Protein AF-A0A918PUR1-F1 (afdb_monomer_lite)

Structure (mmCIF, N/CA/C/O backbone):
data_AF-A0A918PUR1-F1
#
_entry.id   AF-A0A918PUR1-F1
#
loop_
_atom_site.group_PDB
_atom_site.id
_atom_site.type_symbol
_atom_site.label_atom_id
_atom_site.label_alt_id
_atom_site.label_comp_id
_atom_site.label_asym_id
_atom_site.label_entity_id
_atom_site.label_seq_id
_atom_site.pdbx_PDB_ins_code
_atom_site.Cartn_x
_atom_site.Cartn_y
_atom_site.Cartn_z
_atom_site.occupancy
_atom_site.B_iso_or_equiv
_atom_site.auth_seq_id
_atom_site.auth_comp_id
_atom_site.auth_asym_id
_atom_site.auth_atom_id
_atom_site.pdbx_PDB_model_num
ATOM 1 N N . MET A 1 1 ? 13.455 10.798 -32.555 1.00 54.38 1 MET A N 1
ATOM 2 C CA . MET A 1 1 ? 12.281 10.328 -31.789 1.00 54.38 1 MET A CA 1
ATOM 3 C C . MET A 1 1 ? 12.753 10.058 -30.368 1.00 54.38 1 MET A C 1
ATOM 5 O O . MET A 1 1 ? 13.648 9.239 -30.203 1.00 54.38 1 MET A O 1
ATOM 9 N N . HIS A 1 2 ? 12.281 10.816 -29.375 1.00 59.22 2 HIS A N 1
ATOM 10 C CA . HIS A 1 2 ? 12.668 10.611 -27.976 1.00 59.22 2 HIS A CA 1
ATOM 11 C C . HIS A 1 2 ? 11.710 9.601 -27.349 1.00 59.22 2 HIS A C 1
ATOM 13 O O . HIS A 1 2 ? 10.504 9.808 -27.370 1.00 59.22 2 HIS A O 1
ATOM 19 N N . VAL A 1 3 ? 12.245 8.499 -26.826 1.00 70.38 3 VAL A N 1
ATOM 20 C CA . VAL A 1 3 ? 11.450 7.511 -26.087 1.00 70.38 3 VAL A CA 1
ATOM 21 C C . VAL A 1 3 ? 11.389 7.955 -24.624 1.00 70.38 3 VAL A C 1
ATOM 23 O O . VAL A 1 3 ? 12.443 8.147 -24.007 1.00 70.38 3 VAL A O 1
ATOM 26 N N . GLU A 1 4 ? 10.181 8.181 -24.111 1.00 77.75 4 GLU A N 1
ATOM 27 C CA . GLU A 1 4 ? 9.896 8.691 -22.753 1.00 77.75 4 GLU A CA 1
ATOM 28 C C . GLU A 1 4 ? 9.498 7.576 -21.769 1.00 77.75 4 GLU A C 1
ATOM 30 O O . GLU A 1 4 ? 9.486 7.778 -20.557 1.00 77.75 4 GLU A O 1
ATOM 35 N N . GLY A 1 5 ? 9.239 6.373 -22.280 1.00 86.88 5 GLY A N 1
ATOM 36 C CA . GLY A 1 5 ? 8.848 5.219 -21.483 1.00 86.88 5 GLY A CA 1
ATOM 37 C C . GLY A 1 5 ? 8.585 3.984 -22.338 1.00 86.88 5 GLY A C 1
ATOM 38 O O . GLY A 1 5 ? 8.870 3.974 -23.541 1.00 86.88 5 GLY A O 1
ATOM 39 N N . ARG A 1 6 ? 8.038 2.940 -21.714 1.00 89.19 6 ARG A N 1
ATOM 40 C CA . ARG A 1 6 ? 7.558 1.724 -22.386 1.00 89.19 6 ARG A CA 1
ATOM 41 C C . ARG A 1 6 ? 6.364 1.119 -21.651 1.00 89.19 6 ARG A C 1
ATOM 43 O O . ARG A 1 6 ? 6.208 1.317 -20.449 1.00 89.19 6 ARG A O 1
ATOM 50 N N . ILE A 1 7 ? 5.583 0.321 -22.373 1.00 89.38 7 ILE A N 1
ATOM 51 C CA . ILE A 1 7 ? 4.578 -0.566 -21.783 1.00 89.38 7 ILE A CA 1
ATOM 52 C C . ILE A 1 7 ? 5.201 -1.955 -21.632 1.00 89.38 7 ILE A C 1
ATOM 54 O O . ILE A 1 7 ? 5.812 -2.462 -22.576 1.00 89.38 7 ILE A O 1
ATOM 58 N N . VAL A 1 8 ? 5.059 -2.561 -20.455 1.00 91.00 8 VAL A N 1
ATOM 59 C CA . VAL A 1 8 ? 5.528 -3.921 -20.153 1.00 91.00 8 VAL A CA 1
ATOM 60 C C . VAL A 1 8 ? 4.333 -4.789 -19.780 1.00 91.00 8 VAL A C 1
ATOM 62 O O . VAL A 1 8 ? 3.522 -4.388 -18.953 1.00 91.00 8 VAL A O 1
ATOM 65 N N . ALA A 1 9 ? 4.226 -5.975 -20.376 1.00 91.12 9 ALA A N 1
ATOM 66 C CA . ALA A 1 9 ? 3.244 -6.977 -19.973 1.00 91.12 9 ALA A CA 1
ATOM 67 C C . ALA A 1 9 ? 3.862 -7.915 -18.926 1.00 91.12 9 ALA A C 1
ATOM 69 O O . ALA A 1 9 ? 4.872 -8.563 -19.201 1.00 91.12 9 ALA A O 1
ATOM 70 N N . GLU A 1 10 ? 3.266 -7.986 -17.739 1.00 88.06 10 GLU A N 1
ATOM 71 C CA . GLU A 1 10 ? 3.723 -8.812 -16.617 1.00 88.06 10 GLU A CA 1
ATOM 72 C C . GLU A 1 10 ? 2.505 -9.327 -15.838 1.00 88.06 10 GLU A C 1
ATOM 74 O O . GLU A 1 10 ? 1.579 -8.567 -15.579 1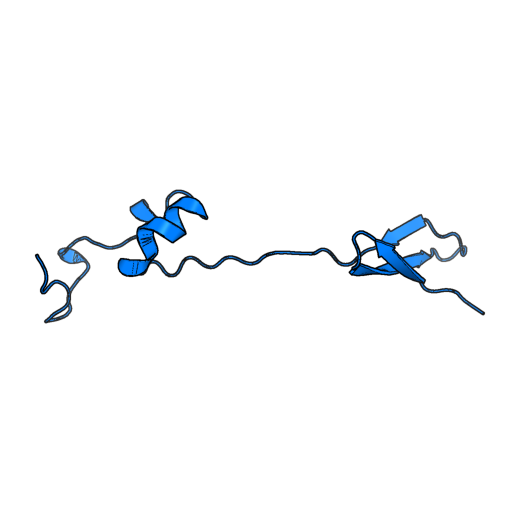.00 88.06 10 GLU A O 1
ATOM 79 N N . ASN A 1 11 ? 2.472 -10.616 -15.478 1.00 88.12 11 ASN A N 1
ATOM 80 C CA . ASN A 1 11 ? 1.352 -11.245 -14.750 1.00 88.12 11 ASN A CA 1
ATOM 81 C C . ASN A 1 11 ? -0.039 -11.040 -15.389 1.00 88.12 11 ASN A C 1
ATOM 83 O O . ASN A 1 11 ? -1.043 -10.953 -14.690 1.00 88.12 11 ASN A O 1
ATOM 87 N N . SER A 1 12 ? -0.113 -11.001 -16.724 1.00 89.69 12 SER A N 1
ATOM 88 C CA . SER A 1 12 ? -1.337 -10.673 -17.487 1.00 89.69 12 SER A CA 1
ATOM 89 C C . SER A 1 12 ? -1.865 -9.244 -17.281 1.00 89.69 12 SER A C 1
ATOM 91 O O . SER A 1 12 ? -2.987 -8.945 -17.682 1.00 89.69 12 SER A O 1
ATOM 93 N N . GLU A 1 13 ? -1.054 -8.351 -16.713 1.00 86.69 13 GLU A N 1
ATOM 94 C CA . GLU A 1 13 ? -1.341 -6.929 -16.532 1.00 86.69 13 GLU A CA 1
ATOM 95 C C . GLU A 1 13 ? -0.352 -6.069 -17.338 1.00 86.69 13 GLU A C 1
ATOM 97 O O . GLU A 1 13 ? 0.769 -6.488 -17.649 1.00 86.69 13 GLU A O 1
ATOM 102 N N . LEU A 1 14 ? -0.780 -4.866 -17.725 1.00 89.62 14 LEU A N 1
ATOM 103 C CA . LEU A 1 14 ? 0.040 -3.908 -18.463 1.00 89.62 14 LEU A CA 1
ATOM 104 C C . LEU A 1 14 ? 0.552 -2.818 -17.522 1.00 89.62 14 LEU A C 1
ATOM 106 O O . LEU A 1 14 ? -0.226 -2.136 -16.861 1.00 89.62 14 LEU A O 1
ATOM 110 N N . TRP A 1 15 ? 1.864 -2.612 -17.531 1.00 88.38 15 TRP A N 1
ATOM 111 C CA . TRP A 1 15 ? 2.560 -1.648 -16.688 1.00 88.38 15 TRP A CA 1
ATOM 112 C C . TRP A 1 15 ? 3.174 -0.532 -17.521 1.00 88.38 15 TRP A C 1
ATOM 114 O O . TRP A 1 15 ? 3.786 -0.788 -18.559 1.00 88.38 15 TRP A O 1
ATOM 124 N N . ASN A 1 16 ? 3.057 0.701 -17.031 1.00 89.38 16 ASN A N 1
ATOM 125 C CA . ASN A 1 16 ? 3.714 1.864 -17.619 1.00 89.38 16 ASN A CA 1
ATOM 126 C C . ASN A 1 16 ? 5.037 2.131 -16.892 1.00 89.38 16 ASN A C 1
ATOM 128 O O . ASN A 1 16 ? 5.042 2.469 -15.705 1.00 89.38 16 ASN A O 1
ATOM 132 N N . ASP A 1 17 ? 6.143 1.993 -17.619 1.00 89.69 17 ASP A N 1
ATOM 133 C CA . ASP A 1 17 ? 7.488 2.350 -17.172 1.00 89.69 17 ASP A CA 1
ATOM 134 C C . ASP A 1 17 ? 7.865 3.723 -17.759 1.00 89.69 17 ASP A C 1
ATOM 136 O O . ASP A 1 17 ? 7.780 3.926 -18.973 1.00 89.69 17 ASP A O 1
ATOM 140 N N . TYR A 1 18 ? 8.352 4.641 -16.923 1.00 88.44 18 TYR A N 1
ATOM 141 C CA . TYR A 1 18 ? 8.781 5.988 -17.313 1.00 88.44 18 TYR A CA 1
ATOM 142 C C . TYR A 1 18 ? 10.294 6.141 -17.190 1.00 88.44 18 TYR A C 1
ATOM 144 O O . TYR A 1 18 ? 10.893 5.727 -16.194 1.00 88.44 18 TYR A O 1
ATOM 152 N N . TYR A 1 19 ? 10.922 6.764 -18.186 1.00 88.06 19 TYR A N 1
ATOM 153 C CA . TYR A 1 19 ? 12.369 6.973 -18.203 1.00 88.06 19 TYR A CA 1
ATOM 154 C C . TYR A 1 19 ? 12.738 8.366 -17.710 1.00 88.06 19 TYR A C 1
ATOM 156 O O . TYR A 1 19 ? 12.391 9.369 -18.331 1.00 88.06 19 TYR A O 1
ATOM 164 N N . VAL A 1 20 ? 13.531 8.427 -16.639 1.00 82.00 20 VAL A N 1
ATOM 165 C CA . VAL A 1 20 ? 14.110 9.685 -16.160 1.00 82.00 20 VAL A CA 1
ATOM 166 C C . VAL A 1 20 ? 15.483 9.873 -16.797 1.00 82.00 20 VAL A C 1
ATOM 168 O O . VAL A 1 20 ? 16.411 9.088 -16.565 1.00 82.00 20 VAL A O 1
ATOM 171 N N . LYS A 1 21 ? 15.601 10.917 -17.622 1.00 78.25 21 LYS A N 1
ATOM 172 C CA . LYS A 1 21 ? 16.853 11.325 -18.269 1.00 78.25 21 LYS A CA 1
ATOM 173 C C . LYS A 1 21 ? 17.463 12.502 -17.530 1.00 78.25 21 LYS A C 1
ATOM 175 O O . LYS A 1 21 ? 16.755 13.406 -17.099 1.00 78.25 21 LYS A O 1
ATOM 180 N N . GLU A 1 22 ? 18.783 12.511 -17.442 1.00 72.19 22 GLU A N 1
ATOM 181 C CA . GLU A 1 22 ? 19.511 13.702 -17.014 1.00 72.19 22 GLU A CA 1
ATOM 182 C C . GLU A 1 22 ? 19.761 14.668 -18.173 1.00 72.19 22 GLU A C 1
ATOM 184 O O . GLU A 1 22 ? 19.586 14.325 -19.342 1.00 72.19 22 GLU A O 1
ATOM 189 N N . HIS A 1 23 ? 20.261 15.862 -17.851 1.00 73.88 23 HIS A N 1
ATOM 190 C CA . HIS A 1 23 ? 20.636 16.884 -18.831 1.00 73.88 23 HIS A CA 1
ATOM 191 C C . HIS A 1 23 ? 21.667 16.406 -19.872 1.00 73.88 23 HIS A C 1
ATOM 193 O O . HIS A 1 23 ? 21.726 16.967 -20.961 1.00 73.88 23 HIS A O 1
ATOM 199 N N . LEU A 1 24 ? 22.448 15.360 -19.568 1.00 75.19 24 LEU A N 1
ATOM 200 C CA . LEU A 1 24 ? 23.414 14.746 -20.490 1.00 75.19 24 LEU A CA 1
ATOM 201 C C . LEU A 1 24 ? 22.828 13.555 -21.285 1.00 75.19 24 LEU A C 1
ATOM 203 O O . LEU A 1 24 ? 23.556 12.877 -22.001 1.00 75.19 24 LEU A O 1
ATOM 207 N N . GLY A 1 25 ? 21.521 13.288 -21.175 1.00 67.25 25 GLY A N 1
ATOM 208 C CA . GLY A 1 25 ? 20.782 12.360 -22.043 1.00 67.25 25 GLY A CA 1
ATOM 209 C C . GLY A 1 25 ? 20.789 10.884 -21.629 1.00 67.25 25 GLY A C 1
ATOM 210 O O . GLY A 1 25 ? 20.010 10.103 -22.178 1.00 67.25 25 GLY A O 1
ATOM 211 N N . ASN A 1 26 ? 21.599 10.494 -20.643 1.00 78.50 26 ASN A N 1
ATOM 212 C CA . ASN A 1 26 ? 21.624 9.121 -20.130 1.00 78.50 26 ASN A CA 1
ATOM 213 C C . ASN A 1 26 ? 20.387 8.827 -19.257 1.00 78.50 26 ASN A C 1
ATOM 215 O O . ASN A 1 26 ? 20.003 9.647 -18.419 1.00 78.50 26 ASN A O 1
ATOM 219 N N . VAL A 1 27 ? 19.776 7.647 -19.438 1.00 70.19 27 VAL A N 1
ATOM 220 C CA . VAL A 1 27 ? 18.692 7.139 -18.574 1.00 70.19 27 VAL A CA 1
ATOM 221 C C . VAL A 1 27 ? 19.315 6.603 -17.287 1.00 70.19 27 VAL A C 1
ATOM 223 O O . VAL A 1 27 ? 20.123 5.679 -17.344 1.00 70.19 27 VAL A O 1
ATOM 226 N N . ARG A 1 28 ? 18.947 7.166 -16.130 1.00 69.94 28 ARG A N 1
ATOM 227 C CA . ARG A 1 28 ? 19.424 6.682 -14.818 1.00 69.94 28 ARG A CA 1
ATOM 228 C C . ARG A 1 28 ? 18.406 5.829 -14.073 1.00 69.94 28 ARG A C 1
ATOM 230 O O . ARG A 1 28 ? 18.802 5.006 -13.256 1.00 69.94 28 ARG A O 1
ATOM 237 N N . LEU A 1 29 ? 17.115 6.031 -14.333 1.00 75.19 29 LEU A N 1
ATOM 238 C CA . LEU A 1 29 ? 16.050 5.405 -13.559 1.00 75.19 29 LEU A CA 1
ATOM 239 C C . LEU A 1 29 ? 14.840 5.079 -14.430 1.00 75.19 29 LEU A C 1
ATOM 241 O O . LEU A 1 29 ? 14.420 5.885 -15.265 1.00 75.19 29 LEU A O 1
ATOM 245 N N . VAL A 1 30 ? 14.278 3.901 -14.180 1.00 83.25 30 VAL A N 1
ATOM 246 C CA . VAL A 1 30 ? 12.970 3.485 -14.678 1.00 83.25 30 VAL A CA 1
ATOM 247 C C . VAL A 1 30 ? 12.000 3.567 -13.505 1.00 83.25 30 VAL A C 1
ATOM 249 O O . VAL A 1 30 ? 12.190 2.884 -12.501 1.00 83.25 30 VAL A O 1
ATOM 252 N N . LEU A 1 31 ? 11.001 4.437 -13.612 1.00 84.81 31 LEU A N 1
ATOM 253 C CA . LEU A 1 31 ? 9.943 4.588 -12.617 1.00 84.81 31 LEU A CA 1
ATOM 254 C C . LEU A 1 31 ? 8.710 3.805 -13.055 1.00 84.81 31 LEU A C 1
ATOM 256 O O . LEU A 1 31 ? 8.323 3.867 -14.218 1.00 84.81 31 LEU A O 1
ATOM 260 N N . ARG A 1 32 ? 8.065 3.124 -12.112 1.00 87.75 32 ARG A N 1
ATOM 261 C CA . ARG A 1 32 ? 6.790 2.434 -12.315 1.00 87.75 32 ARG A CA 1
ATOM 262 C C . ARG A 1 32 ? 5.789 2.940 -11.289 1.00 87.75 32 ARG A C 1
ATOM 264 O O . ARG A 1 32 ? 6.154 3.151 -10.132 1.00 87.75 32 ARG A O 1
ATOM 271 N N . SER A 1 33 ? 4.544 3.147 -11.711 1.00 82.44 33 SER A N 1
ATOM 272 C CA . SER A 1 33 ? 3.476 3.550 -10.796 1.00 82.44 33 SER A CA 1
ATOM 273 C C . SER A 1 33 ? 3.314 2.497 -9.693 1.00 82.44 33 SER A C 1
ATOM 275 O O . SER A 1 33 ? 3.145 1.318 -10.014 1.00 82.44 33 SER A O 1
ATOM 277 N N . PRO A 1 34 ? 3.383 2.883 -8.408 1.00 79.00 34 PRO A N 1
ATOM 278 C CA . PRO A 1 34 ? 3.168 1.940 -7.325 1.00 79.00 34 PRO A CA 1
ATOM 279 C C . PRO A 1 34 ? 1.705 1.491 -7.320 1.00 79.00 34 PRO A C 1
ATOM 281 O O . PRO A 1 34 ? 0.800 2.304 -7.512 1.00 79.00 34 PRO A O 1
ATOM 284 N N . VAL A 1 35 ? 1.477 0.209 -7.047 1.00 80.94 35 VAL A N 1
ATOM 285 C CA . VAL A 1 35 ? 0.149 -0.284 -6.675 1.00 80.94 35 VAL A CA 1
ATOM 286 C C . VAL A 1 35 ? 0.041 -0.159 -5.166 1.00 80.94 35 VAL A C 1
ATOM 288 O O . VAL A 1 35 ? 0.722 -0.870 -4.429 1.00 80.94 35 VAL A O 1
ATOM 291 N N . SER A 1 36 ? -0.779 0.778 -4.700 1.00 80.56 36 SER A N 1
ATOM 292 C CA . SER A 1 36 ? -1.138 0.884 -3.291 1.00 80.56 36 SER A CA 1
ATOM 293 C C . SER A 1 36 ? -2.551 0.356 -3.075 1.00 80.56 36 SER A C 1
ATOM 295 O O . SER A 1 36 ? -3.464 0.610 -3.859 1.00 80.56 36 SER A O 1
ATOM 297 N N . GLN A 1 37 ? -2.731 -0.387 -1.989 1.00 79.75 37 GLN A N 1
ATOM 298 C CA . GLN A 1 37 ? -4.048 -0.714 -1.462 1.00 79.75 37 GLN A CA 1
ATOM 299 C C . GLN A 1 37 ? -4.324 0.226 -0.292 1.00 79.75 37 GLN A C 1
ATOM 301 O O . GLN A 1 37 ? -3.475 0.401 0.582 1.00 79.75 37 GLN A O 1
ATOM 306 N N . VAL A 1 38 ? -5.496 0.856 -0.296 1.00 81.56 38 VAL A N 1
ATOM 307 C CA . VAL A 1 38 ? -5.936 1.745 0.781 1.00 81.56 38 VAL A CA 1
ATOM 308 C C . VAL A 1 38 ? -7.011 1.020 1.574 1.00 81.56 38 VAL A C 1
ATOM 310 O O . VAL A 1 38 ? -8.040 0.641 1.019 1.00 81.56 38 VAL A O 1
ATOM 313 N N . TYR A 1 39 ? -6.774 0.851 2.871 1.00 80.50 39 TYR A N 1
ATOM 314 C CA . TYR A 1 39 ? -7.742 0.298 3.809 1.00 80.50 39 TYR A CA 1
ATOM 315 C C . TYR A 1 39 ? -8.210 1.408 4.756 1.00 80.50 39 TYR A C 1
ATOM 317 O O . TYR A 1 39 ? -7.406 2.229 5.197 1.00 80.50 39 TYR A O 1
ATOM 325 N N . LEU A 1 40 ? -9.503 1.418 5.096 1.00 85.81 40 LEU A N 1
ATOM 326 C CA . LEU A 1 40 ? -10.101 2.352 6.054 1.00 85.81 40 LEU A CA 1
ATOM 327 C C . LEU A 1 40 ? -10.828 1.578 7.162 1.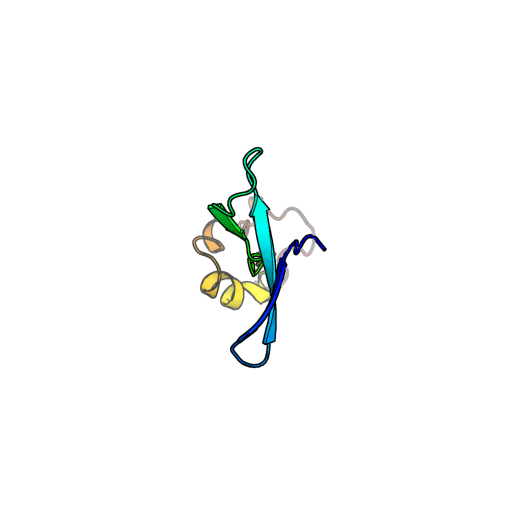00 85.81 40 LEU A C 1
ATOM 329 O O . LEU A 1 40 ? -11.733 0.802 6.866 1.00 85.81 40 LEU A O 1
ATOM 333 N N . ALA A 1 41 ? -10.462 1.824 8.422 1.00 86.44 41 ALA A N 1
ATOM 334 C CA . ALA A 1 41 ? -11.186 1.313 9.586 1.00 86.44 41 ALA A CA 1
ATOM 335 C C . ALA A 1 41 ? -12.319 2.282 9.961 1.00 86.44 41 ALA A C 1
ATOM 337 O O . ALA A 1 41 ? -12.072 3.436 10.311 1.00 86.44 41 ALA A O 1
ATOM 338 N N . THR A 1 42 ? -13.562 1.813 9.881 1.00 84.69 42 THR A N 1
ATOM 339 C CA . THR A 1 42 ? -14.784 2.587 10.151 1.00 84.69 42 THR A CA 1
ATOM 340 C C . THR A 1 42 ? -15.181 2.606 11.625 1.00 84.69 42 THR A C 1
ATOM 342 O O . THR A 1 42 ? -15.960 3.465 12.027 1.00 84.69 42 THR A O 1
ATOM 345 N N . ARG A 1 43 ? -14.642 1.687 12.441 1.00 84.50 43 ARG A N 1
ATOM 346 C CA . ARG A 1 43 ? -14.982 1.512 13.865 1.00 84.50 43 ARG A CA 1
ATOM 347 C C . ARG A 1 43 ? -16.453 1.174 14.123 1.00 84.50 43 ARG A C 1
ATOM 349 O O . ARG A 1 43 ? -16.929 1.289 15.251 1.00 84.50 43 ARG A O 1
ATOM 356 N N . GLU A 1 44 ? -17.161 0.671 13.120 1.00 83.25 44 GLU A N 1
ATOM 357 C CA . GLU A 1 44 ? -18.501 0.120 13.296 1.00 83.25 44 GLU A CA 1
ATOM 358 C C . GLU A 1 44 ? -18.421 -1.239 14.008 1.00 83.25 44 GLU A C 1
ATOM 360 O O . GLU A 1 44 ? -17.597 -2.087 13.652 1.00 83.25 44 GLU A O 1
ATOM 365 N N . ASN A 1 45 ? -19.258 -1.472 15.023 1.00 80.88 45 ASN A N 1
ATOM 366 C CA . ASN A 1 45 ? -19.235 -2.727 15.788 1.00 80.88 45 ASN A CA 1
ATOM 367 C C . ASN A 1 45 ? -19.517 -3.951 14.904 1.00 80.88 45 ASN A C 1
ATOM 369 O O . ASN A 1 45 ? -18.860 -4.978 15.051 1.00 80.88 45 ASN A O 1
ATOM 373 N N . GLY A 1 46 ? -20.420 -3.819 13.926 1.00 83.00 46 GLY A N 1
ATOM 374 C CA . GLY A 1 46 ? -20.749 -4.890 12.979 1.00 83.00 46 GLY A CA 1
ATOM 375 C C . GLY A 1 46 ? -19.585 -5.314 12.075 1.00 83.00 46 GLY A C 1
ATOM 376 O O . GLY A 1 46 ? -19.610 -6.414 11.528 1.00 83.00 46 GLY A O 1
ATOM 377 N N . ARG A 1 47 ? -18.543 -4.480 11.942 1.00 85.38 47 ARG A N 1
ATOM 378 C CA . ARG A 1 47 ? -17.346 -4.768 11.133 1.00 85.38 47 ARG A CA 1
ATOM 379 C C . ARG A 1 47 ? -16.103 -5.068 11.967 1.00 85.38 47 ARG A C 1
ATOM 381 O O . ARG A 1 47 ? -15.034 -5.256 11.395 1.00 85.38 47 ARG A O 1
ATOM 388 N N . ALA A 1 48 ? -16.229 -5.158 13.292 1.00 84.88 48 ALA A N 1
ATOM 389 C CA . ALA A 1 48 ? -15.086 -5.269 14.194 1.00 84.88 48 ALA A CA 1
ATOM 390 C C . ALA A 1 48 ? -14.179 -6.470 13.901 1.00 84.88 48 ALA A C 1
ATOM 392 O O . ALA A 1 48 ? -12.964 -6.311 13.863 1.00 84.88 48 ALA A O 1
ATOM 393 N N . ALA A 1 49 ? -14.760 -7.639 13.618 1.00 85.44 49 ALA A N 1
ATOM 394 C CA . ALA A 1 49 ? -13.989 -8.843 13.313 1.00 85.44 49 ALA A CA 1
ATOM 395 C C . ALA A 1 49 ? -13.133 -8.694 12.042 1.00 85.44 49 ALA A C 1
ATOM 397 O O . ALA A 1 49 ? -11.978 -9.102 12.032 1.00 85.44 49 ALA A O 1
ATOM 398 N N . ALA A 1 50 ? -13.682 -8.077 10.991 1.00 87.94 50 ALA A N 1
ATOM 399 C CA . ALA A 1 50 ? -12.954 -7.849 9.743 1.00 87.94 50 ALA A CA 1
ATOM 400 C C . ALA A 1 50 ? -11.898 -6.739 9.882 1.00 87.94 50 ALA A C 1
ATOM 402 O O . ALA A 1 50 ? -10.852 -6.789 9.243 1.00 87.94 50 ALA A O 1
ATOM 403 N N . GLU A 1 51 ? -12.164 -5.725 10.711 1.00 88.81 51 GLU A N 1
ATOM 404 C CA . GLU A 1 51 ? -11.213 -4.637 10.950 1.00 88.81 51 GLU A CA 1
ATOM 405 C C . GLU A 1 51 ? -10.009 -5.093 11.784 1.00 88.81 51 GLU A C 1
ATOM 407 O O . GLU A 1 51 ? -8.899 -4.675 11.482 1.00 88.81 51 GLU A O 1
ATOM 412 N N . GLU A 1 52 ? -10.186 -5.979 12.767 1.00 88.19 52 GLU A N 1
ATOM 413 C CA . GLU A 1 52 ? -9.077 -6.481 13.600 1.00 88.19 52 GLU A CA 1
ATOM 414 C C . GLU A 1 52 ? -8.134 -7.435 12.839 1.00 88.19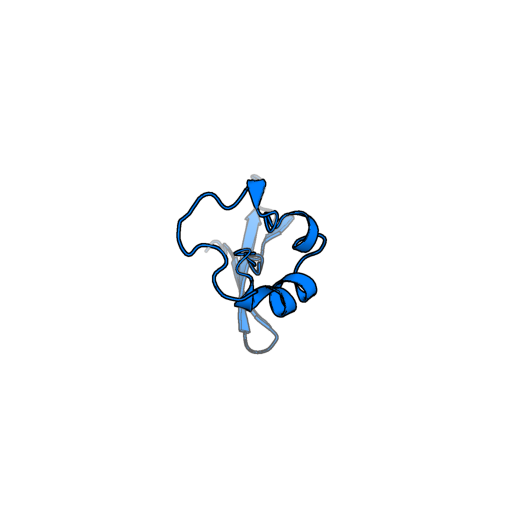 52 GLU A C 1
ATOM 416 O O . GLU A 1 52 ? -6.986 -7.630 13.230 1.00 88.19 52 GLU A O 1
ATOM 421 N N . GLU A 1 53 ? -8.587 -8.014 11.721 1.00 88.50 53 GLU A N 1
ATOM 422 C CA . GLU A 1 53 ? -7.719 -8.786 10.821 1.00 88.50 53 GLU A CA 1
ATOM 423 C C . GLU A 1 53 ? -6.816 -7.869 9.978 1.00 88.50 53 GLU A C 1
ATOM 425 O O . GLU A 1 53 ? -5.653 -8.187 9.727 1.00 88.50 53 GLU A O 1
ATOM 430 N N . ALA A 1 54 ? -7.339 -6.714 9.554 1.00 87.31 54 ALA A N 1
ATOM 431 C CA . ALA A 1 54 ? -6.636 -5.778 8.675 1.00 87.31 54 ALA A CA 1
ATOM 432 C C . ALA A 1 54 ? -5.817 -4.714 9.429 1.00 87.31 54 ALA A C 1
ATOM 434 O O . ALA A 1 54 ? -4.896 -4.123 8.861 1.00 87.31 54 ALA A O 1
ATOM 435 N N . PHE A 1 55 ? -6.147 -4.446 10.691 1.00 87.25 55 PHE A N 1
ATOM 436 C CA . PHE A 1 55 ? -5.574 -3.369 11.492 1.00 87.25 55 PHE A CA 1
ATOM 437 C C . PHE A 1 55 ? -5.342 -3.829 12.930 1.00 87.25 55 PHE A C 1
ATOM 439 O O . PHE A 1 55 ? -6.159 -4.539 13.502 1.00 87.25 55 PHE A O 1
ATOM 446 N N . SER A 1 56 ? -4.260 -3.359 13.550 1.00 83.88 56 SER A N 1
ATOM 447 C CA . SER A 1 56 ? -3.990 -3.602 14.967 1.00 83.88 56 SER A CA 1
ATOM 448 C C . SER A 1 56 ? -4.545 -2.484 15.853 1.00 83.88 56 SER A C 1
ATOM 450 O O . SER A 1 56 ? -4.589 -1.319 15.452 1.00 83.88 56 SER A O 1
ATOM 452 N N . MET A 1 57 ? -4.923 -2.834 17.088 1.00 79.88 57 MET A N 1
ATOM 453 C CA . MET A 1 57 ? -5.380 -1.891 18.125 1.00 79.88 57 MET A CA 1
ATOM 454 C C . MET A 1 57 ? -6.659 -1.120 17.756 1.00 79.88 57 MET A C 1
ATOM 456 O O . MET A 1 57 ? -6.913 -0.034 18.285 1.00 79.88 57 MET A O 1
ATOM 460 N N . VAL A 1 58 ? -7.493 -1.659 16.859 1.00 81.00 58 VAL A N 1
ATOM 461 C CA . VAL A 1 58 ? -8.776 -1.021 16.531 1.00 81.00 58 VAL A CA 1
ATOM 462 C C . VAL A 1 58 ? -9.724 -1.120 17.718 1.00 81.00 58 VAL A C 1
ATOM 464 O O . VAL A 1 58 ? -10.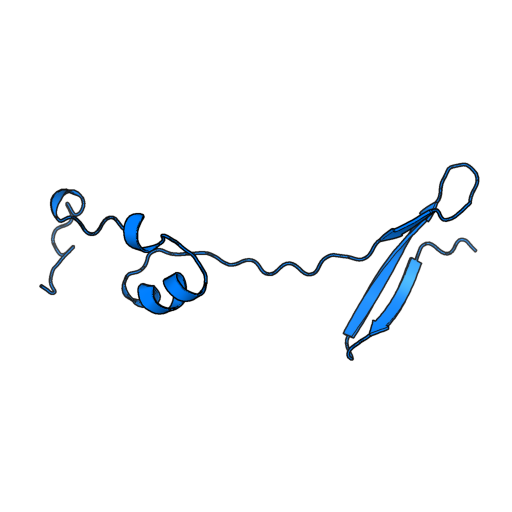402 -0.135 18.012 1.00 81.00 58 VAL A O 1
ATOM 467 N N . SER A 1 59 ? -9.730 -2.252 18.426 1.00 77.00 59 SER A N 1
ATOM 468 C CA . SER A 1 59 ? -10.491 -2.473 19.663 1.00 77.00 59 SER A CA 1
ATOM 469 C C . SER A 1 59 ? -10.306 -1.360 20.707 1.00 77.00 59 SER A C 1
ATOM 471 O O . SER A 1 59 ? -11.294 -0.756 21.118 1.00 77.00 59 SER A O 1
ATOM 473 N N . GLU A 1 60 ? -9.062 -1.015 21.049 1.00 76.81 60 GLU A N 1
ATOM 474 C CA . GLU A 1 60 ? -8.706 0.023 22.037 1.00 76.81 60 GLU A CA 1
ATOM 475 C C . GLU A 1 60 ? -9.155 1.434 21.622 1.00 76.81 60 GLU A C 1
ATOM 477 O O . GLU A 1 60 ? -9.308 2.337 22.442 1.00 76.81 60 GLU A O 1
ATOM 482 N N . SER A 1 61 ? -9.370 1.645 20.323 1.00 74.31 61 SER A N 1
ATOM 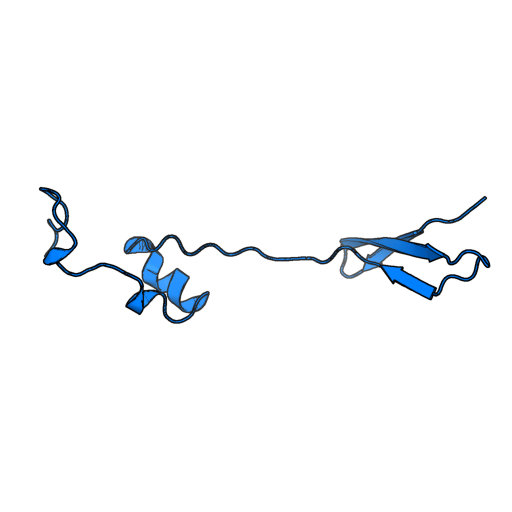483 C CA . SER A 1 61 ? -9.804 2.931 19.776 1.00 74.31 61 SER A CA 1
ATOM 484 C C . SER A 1 61 ? -11.329 3.102 19.730 1.00 74.31 61 SER A C 1
ATOM 486 O O . SER A 1 61 ? -11.818 4.184 19.378 1.00 74.31 61 SER A O 1
ATOM 488 N N . ARG A 1 62 ? -12.098 2.050 20.044 1.00 79.00 62 ARG A N 1
ATOM 489 C CA . ARG A 1 62 ? -13.565 2.099 20.059 1.00 79.00 62 ARG A CA 1
ATOM 490 C C . ARG A 1 62 ? -14.047 2.704 21.369 1.00 79.00 62 ARG A C 1
ATOM 492 O O . ARG A 1 62 ? -13.688 2.264 22.453 1.00 79.00 62 ARG A O 1
ATOM 499 N N . GLN A 1 63 ? -14.917 3.701 21.269 1.00 74.19 63 GLN A N 1
ATOM 500 C CA . GLN A 1 63 ? -15.583 4.271 22.435 1.00 74.19 63 GLN A CA 1
ATOM 501 C C . GLN A 1 63 ? -16.857 3.473 22.717 1.00 74.19 63 GLN A C 1
ATOM 503 O O . GLN A 1 63 ? -17.939 3.843 22.278 1.00 74.19 63 GLN A O 1
ATOM 508 N N . THR A 1 64 ? -16.713 2.346 23.411 1.00 70.06 64 THR A N 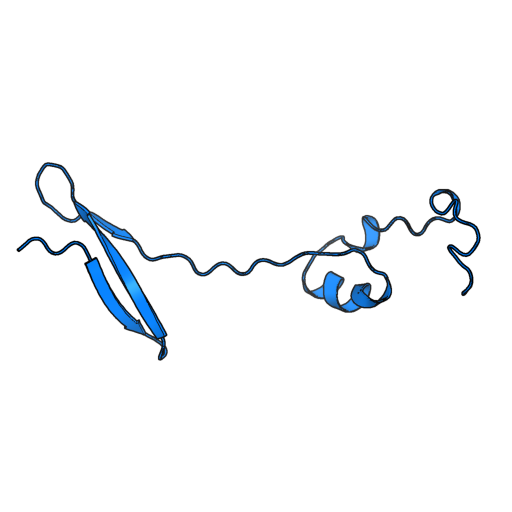1
ATOM 509 C CA . THR A 1 64 ? -17.843 1.485 23.809 1.00 70.06 64 THR A CA 1
ATOM 510 C C . THR A 1 64 ? -18.386 1.812 25.198 1.00 70.06 64 THR A C 1
ATOM 512 O O . THR A 1 64 ? -19.446 1.320 25.577 1.00 70.06 64 THR A O 1
ATOM 515 N N . GLU A 1 65 ? -17.666 2.632 25.966 1.00 66.75 65 GLU A N 1
ATOM 516 C CA . GLU A 1 65 ? -18.040 2.989 27.333 1.00 66.75 65 GLU A CA 1
ATOM 517 C C . GLU A 1 65 ? -19.389 3.728 27.384 1.00 66.75 65 GLU A C 1
ATOM 519 O O . GLU A 1 65 ? -19.566 4.713 26.660 1.00 66.75 65 GLU A O 1
ATOM 524 N N . PRO A 1 66 ? -20.318 3.341 28.283 1.00 61.78 66 PRO A N 1
ATOM 525 C CA . PRO A 1 66 ? -21.618 4.001 28.432 1.00 61.78 66 PRO A CA 1
ATOM 526 C C . PRO A 1 66 ? -21.518 5.507 28.703 1.00 61.78 66 PRO A C 1
ATOM 528 O O . PRO A 1 66 ? -22.362 6.272 28.251 1.00 61.78 66 PRO A O 1
ATOM 531 N N . ALA A 1 67 ? -20.458 5.953 29.387 1.00 65.19 67 ALA A N 1
ATOM 532 C CA . ALA A 1 67 ? -20.197 7.372 29.641 1.00 65.19 67 ALA A CA 1
ATOM 533 C C . ALA A 1 67 ? -19.959 8.186 28.354 1.00 65.19 67 ALA A C 1
ATOM 535 O O . ALA A 1 67 ? -20.230 9.385 28.321 1.00 65.19 67 ALA A O 1
ATOM 536 N N . ASN A 1 68 ? -19.477 7.530 27.296 1.00 63.31 68 ASN A N 1
ATOM 537 C CA . ASN A 1 68 ? -19.231 8.131 25.987 1.00 63.31 68 ASN A CA 1
ATOM 538 C C . ASN A 1 68 ? -20.444 8.000 25.045 1.00 63.31 68 ASN A C 1
ATOM 540 O O . ASN A 1 68 ? -20.412 8.525 23.935 1.00 63.31 68 ASN A O 1
ATOM 544 N N . ASN A 1 69 ? -21.518 7.333 25.481 1.00 61.16 69 ASN A N 1
ATOM 545 C CA . ASN A 1 69 ? -22.733 7.105 24.708 1.00 61.16 69 ASN A CA 1
ATOM 546 C C . ASN A 1 69 ? -23.920 7.865 25.325 1.00 61.16 69 ASN A C 1
ATOM 548 O O . ASN A 1 69 ? -24.716 7.316 26.082 1.00 61.16 69 ASN A O 1
ATOM 552 N N . MET A 1 70 ? -24.016 9.162 25.016 1.00 59.78 70 MET A N 1
ATOM 553 C CA . MET A 1 70 ? -25.035 10.072 25.571 1.00 59.78 70 MET A CA 1
ATOM 554 C C . MET A 1 70 ? -26.328 10.153 24.738 1.00 59.78 70 MET A C 1
ATOM 556 O O . MET A 1 70 ? -27.146 11.047 24.947 1.00 59.78 70 MET A O 1
ATOM 560 N N . THR A 1 71 ? -26.525 9.248 23.779 1.00 59.66 71 THR A N 1
ATOM 561 C CA . THR A 1 71 ? -27.715 9.225 22.916 1.00 59.66 71 THR A CA 1
ATOM 562 C C . THR A 1 71 ? -28.805 8.316 23.483 1.00 59.66 71 THR A C 1
ATOM 564 O O . THR A 1 71 ? -28.558 7.141 23.753 1.00 59.66 71 THR A O 1
ATOM 567 N N . GLU A 1 72 ? -30.036 8.825 23.618 1.00 51.84 72 GLU A N 1
ATOM 568 C CA . GLU A 1 72 ? -31.209 7.979 23.885 1.00 51.84 72 GLU A CA 1
ATOM 569 C C . GLU A 1 72 ? -31.372 6.959 22.746 1.00 51.84 72 GLU A C 1
ATOM 571 O O . GLU A 1 72 ? -31.510 7.326 21.582 1.00 51.84 72 GLU A O 1
ATOM 576 N N . GLY A 1 73 ? -31.301 5.667 23.083 1.00 57.84 73 GLY A N 1
ATOM 577 C CA . GLY A 1 73 ? -31.288 4.556 22.120 1.00 57.84 73 GLY A CA 1
ATOM 578 C C . GLY A 1 73 ? -29.892 4.027 21.766 1.00 57.84 73 GLY A C 1
ATOM 579 O O . GLY A 1 73 ? -29.782 2.979 21.137 1.00 57.84 73 GLY A O 1
ATOM 580 N N . GLY A 1 74 ? -28.824 4.687 22.223 1.00 52.44 74 GLY A N 1
ATOM 581 C CA . GLY A 1 74 ? -27.444 4.387 21.839 1.00 52.44 74 GLY A CA 1
ATOM 582 C C . GLY A 1 74 ? -26.891 3.029 22.284 1.00 52.44 74 GLY A C 1
ATOM 583 O O . GLY A 1 74 ? -25.867 2.625 21.751 1.00 52.44 74 GLY A O 1
ATOM 584 N N . ASN A 1 75 ? -27.548 2.306 23.197 1.00 54.03 75 ASN A N 1
ATOM 585 C CA . ASN A 1 75 ? -27.117 0.988 23.698 1.00 54.03 75 ASN A CA 1
ATOM 586 C C . ASN A 1 75 ? -28.285 -0.018 23.855 1.00 54.03 75 ASN A C 1
ATOM 588 O O . ASN A 1 75 ? -28.179 -0.954 24.638 1.00 54.03 75 ASN A O 1
ATOM 592 N N . GLN A 1 76 ? -29.415 0.135 23.147 1.00 48.53 76 GLN A N 1
ATOM 593 C CA . GLN A 1 76 ? -30.601 -0.741 23.313 1.00 48.53 76 GLN A CA 1
ATOM 594 C C . GLN A 1 76 ? -30.468 -2.167 22.724 1.00 48.53 76 GLN A C 1
ATOM 596 O O . GLN A 1 76 ? -31.431 -2.724 22.208 1.00 48.53 76 GLN A O 1
ATOM 601 N N . VAL A 1 77 ? -29.295 -2.784 22.852 1.00 46.41 77 VAL A N 1
ATOM 602 C CA . VAL A 1 77 ? -29.130 -4.242 22.953 1.00 46.41 77 VAL A CA 1
ATOM 603 C C . VAL A 1 77 ? -27.961 -4.543 23.900 1.00 46.41 77 VAL A C 1
ATOM 605 O O . VAL A 1 77 ? -26.867 -4.898 23.466 1.00 46.41 77 VAL A O 1
ATOM 608 N N . ALA A 1 78 ? -28.199 -4.384 25.201 1.00 42.00 78 ALA A N 1
ATOM 609 C CA . ALA A 1 78 ? -27.525 -5.127 26.265 1.00 42.00 78 ALA A CA 1
ATOM 610 C C . ALA A 1 78 ? -28.491 -5.297 27.442 1.00 42.00 78 ALA A C 1
ATOM 612 O O . ALA A 1 78 ? -29.093 -4.277 27.850 1.00 42.00 78 ALA A O 1
#

Secondary structure (DSSP, 8-state):
----EEEEEETTEEEEEEEEE-TTS-EEEEEE------------GGGHHHHHHHSSSTGGG----GGG--STTTT---

Foldseek 3Di:
DDDQWDWDQDPNDIWTWGFDADPVGDTDDTDTDDDDDDDDDPLDPVCVVVCVVVDPPSVVVHPPDVVVQPDDVSCVPD

Sequence (78 aa):
MHVEGRIVAENSELWNDYYVKEHLGNVRLVLRSPVSQVYLATRENGRAAAEEEAFSMVSESRQTEPANNMTEGGNQVA

Organism: NCBI:txid346377

Radius of gyration: 24.59 Å; chains: 1; bounding box: 55×28×61 Å

pLDDT: mean 77.15, std 12.22, range [42.0, 91.12]